Protein AF-A0A0F7CIH6-F1 (afdb_monomer_lite)

Radius of gyration: 28.51 Å; chains: 1; bounding box: 77×20×75 Å

Foldseek 3Di:
DPDDPPQDWPPWDWDADPVRWIWIWTDGRPDTDIDTDPPPPDPVRVVVVVVVVVVVCCVVCPPPPPPPPPPPPDDD

Sequence (76 aa):
MCKGPDEKITNFQISYNELGQKVSRYNYGEYKVTATALNQPSEEAIKAANRVYNELFYKFNPQPRHYNNDLDGGRS

Organism: NCBI:txid1333534

pLDDT: mean 70.16, std 16.82, range [39.69, 92.94]

Structure (mmCIF, N/CA/C/O backbone):
data_AF-A0A0F7CIH6-F1
#
_entry.id   AF-A0A0F7CIH6-F1
#
loop_
_atom_site.group_PDB
_atom_site.id
_atom_site.type_symbol
_atom_site.label_atom_id
_atom_site.label_alt_id
_atom_site.label_comp_id
_atom_site.label_asym_id
_atom_site.label_entity_id
_atom_site.label_seq_id
_atom_site.pdbx_PDB_ins_code
_atom_site.Cartn_x
_atom_site.Cartn_y
_atom_site.Cartn_z
_atom_site.occupancy
_atom_site.B_iso_or_equiv
_atom_site.auth_seq_id
_atom_site.auth_comp_id
_atom_site.auth_asym_id
_atom_site.auth_atom_id
_atom_site.pdbx_PDB_model_num
ATOM 1 N N . MET A 1 1 ? 30.207 5.192 -11.972 1.00 39.69 1 MET A N 1
ATOM 2 C CA . MET A 1 1 ? 29.587 6.397 -12.565 1.00 39.69 1 MET A CA 1
ATOM 3 C C . MET A 1 1 ? 28.217 6.569 -11.927 1.00 39.69 1 MET A C 1
ATOM 5 O O . MET A 1 1 ? 27.316 5.818 -12.269 1.00 39.69 1 MET A O 1
ATOM 9 N N . CYS A 1 2 ? 28.069 7.471 -10.957 1.00 45.91 2 CYS A N 1
ATOM 10 C CA . CYS A 1 2 ? 26.751 7.832 -10.428 1.00 45.91 2 CYS A CA 1
ATOM 11 C C . CYS A 1 2 ? 26.190 8.929 -11.340 1.00 45.91 2 CYS A C 1
ATOM 13 O O . CYS A 1 2 ? 26.811 9.984 -11.459 1.00 45.91 2 CYS A O 1
ATOM 15 N N . LYS A 1 3 ? 25.103 8.646 -12.067 1.00 51.75 3 LYS A N 1
ATOM 16 C CA . LYS A 1 3 ? 24.479 9.609 -12.984 1.00 51.75 3 LYS A CA 1
ATOM 17 C C . LYS A 1 3 ? 23.794 10.727 -12.184 1.00 51.75 3 LYS A C 1
ATOM 19 O O . LYS A 1 3 ? 23.201 10.459 -11.143 1.00 51.75 3 LYS A O 1
ATOM 24 N N . GLY A 1 4 ? 23.961 11.970 -12.645 1.00 50.91 4 GLY A N 1
ATOM 25 C CA . GLY A 1 4 ? 23.442 13.186 -12.006 1.00 50.91 4 GLY A CA 1
ATOM 26 C C . GLY A 1 4 ? 21.908 13.309 -12.052 1.00 50.91 4 GLY A C 1
ATOM 27 O O . GLY A 1 4 ? 21.254 12.513 -12.723 1.00 50.91 4 GLY A O 1
ATOM 28 N N . PRO A 1 5 ? 21.330 14.307 -11.358 1.00 58.59 5 PRO A N 1
ATOM 29 C CA . PRO A 1 5 ? 19.902 14.397 -11.014 1.00 58.59 5 PRO A CA 1
ATOM 30 C C . PRO A 1 5 ? 18.946 14.744 -12.178 1.00 58.59 5 PRO A C 1
ATOM 32 O O . PRO A 1 5 ? 17.785 15.062 -11.936 1.00 58.59 5 PRO A O 1
ATOM 35 N N . ASP A 1 6 ? 19.395 14.652 -13.432 1.00 58.53 6 ASP A N 1
ATOM 36 C CA . ASP A 1 6 ? 18.641 15.094 -14.616 1.00 58.53 6 ASP A CA 1
ATOM 37 C C . ASP A 1 6 ? 17.904 13.958 -15.347 1.00 58.53 6 ASP A C 1
ATOM 39 O O . ASP A 1 6 ? 17.398 14.145 -16.460 1.00 58.53 6 ASP A O 1
ATOM 43 N N . GLU A 1 7 ? 17.822 12.760 -14.760 1.00 65.56 7 GLU A N 1
ATOM 44 C CA . GLU A 1 7 ? 17.017 11.679 -15.333 1.00 65.56 7 GLU A CA 1
ATOM 45 C C . GLU A 1 7 ? 15.526 12.028 -15.216 1.00 65.56 7 GLU A C 1
ATOM 47 O O . GLU A 1 7 ? 14.881 11.891 -14.176 1.00 65.56 7 GLU A O 1
ATOM 52 N N . LYS A 1 8 ? 14.979 12.539 -16.326 1.00 76.00 8 LYS A N 1
ATOM 53 C CA . LYS A 1 8 ? 13.582 12.957 -16.430 1.00 76.00 8 LYS A CA 1
ATOM 54 C C . LYS A 1 8 ? 12.652 11.778 -16.171 1.00 76.00 8 LYS A C 1
ATOM 56 O O . LYS A 1 8 ? 12.678 10.778 -16.891 1.00 76.00 8 LYS A O 1
ATOM 61 N N . ILE A 1 9 ? 11.762 11.955 -15.200 1.00 80.88 9 ILE A N 1
ATOM 62 C CA . ILE A 1 9 ? 10.610 11.079 -15.020 1.00 80.88 9 ILE A CA 1
ATOM 63 C C . ILE A 1 9 ? 9.669 11.289 -16.206 1.00 80.88 9 ILE A C 1
ATOM 65 O O . ILE A 1 9 ? 9.220 12.404 -16.471 1.00 80.88 9 ILE A O 1
ATOM 69 N N . THR A 1 10 ? 9.359 10.212 -16.919 1.00 85.44 10 THR A N 1
ATOM 70 C CA . THR A 1 10 ? 8.401 10.232 -18.032 1.00 85.44 10 THR A CA 1
ATOM 71 C C . THR A 1 10 ? 7.357 9.138 -17.853 1.00 85.44 10 THR A C 1
ATOM 73 O O . THR A 1 10 ? 7.554 8.197 -17.085 1.00 85.44 10 THR A O 1
ATOM 76 N N . ASN A 1 11 ? 6.221 9.264 -18.546 1.00 87.81 11 ASN A N 1
ATOM 77 C CA . ASN A 1 11 ? 5.126 8.285 -18.510 1.00 87.81 11 ASN A CA 1
ATOM 78 C C . ASN A 1 11 ? 4.625 7.968 -17.093 1.00 87.81 11 ASN A C 1
ATOM 80 O O . ASN A 1 11 ? 4.356 6.814 -16.761 1.00 87.81 11 ASN A O 1
ATOM 84 N N . PHE A 1 12 ? 4.517 8.998 -16.254 1.00 90.00 12 PHE A N 1
ATOM 85 C CA . PHE A 1 12 ? 4.011 8.852 -14.899 1.00 90.00 12 PHE A CA 1
ATOM 86 C C . PHE A 1 12 ? 2.515 8.512 -14.910 1.00 90.00 12 PHE A C 1
ATOM 88 O O . PHE A 1 12 ? 1.704 9.243 -15.478 1.00 90.00 12 PHE A O 1
ATOM 95 N N . GLN A 1 13 ? 2.153 7.408 -14.264 1.00 91.25 13 GLN A N 1
ATOM 96 C CA . GLN A 1 13 ? 0.781 6.933 -14.122 1.00 91.25 13 GLN A CA 1
ATOM 97 C C . GLN A 1 13 ? 0.516 6.529 -12.675 1.00 91.25 13 GLN A C 1
ATOM 99 O O . GLN A 1 13 ? 1.317 5.825 -12.058 1.00 91.25 13 GLN A O 1
ATOM 104 N N . ILE A 1 14 ? -0.639 6.936 -12.151 1.00 92.25 14 ILE A N 1
ATOM 105 C CA . ILE A 1 14 ? -1.145 6.500 -10.848 1.00 92.25 14 ILE A CA 1
ATOM 106 C C . ILE A 1 14 ? -2.322 5.557 -11.085 1.00 92.25 14 ILE A C 1
ATOM 108 O O . ILE A 1 14 ? -3.214 5.850 -11.875 1.00 92.25 14 ILE A O 1
ATOM 112 N N . SER A 1 15 ? -2.331 4.436 -10.372 1.00 92.94 15 SER A N 1
ATOM 113 C CA . SER A 1 15 ? -3.443 3.485 -10.317 1.00 92.94 15 SER A CA 1
ATOM 114 C C . SER A 1 15 ? -3.625 2.970 -8.889 1.00 92.94 15 SER A C 1
ATOM 116 O O . SER A 1 15 ? -2.807 3.268 -8.018 1.00 92.94 15 SER A O 1
ATOM 118 N N . TYR A 1 16 ? -4.683 2.202 -8.650 1.00 87.94 16 TYR A N 1
ATOM 119 C CA . TYR A 1 16 ? -4.920 1.517 -7.382 1.00 87.94 16 TYR A CA 1
ATOM 120 C C . TYR A 1 16 ? -5.034 0.016 -7.639 1.00 87.94 16 TYR A C 1
ATOM 122 O O . TYR A 1 16 ? -5.625 -0.384 -8.642 1.00 87.94 16 TYR A O 1
ATOM 130 N N . ASN A 1 17 ? -4.429 -0.806 -6.781 1.00 87.56 17 ASN A N 1
ATOM 131 C CA . ASN A 1 17 ? -4.582 -2.260 -6.862 1.00 87.56 17 ASN A CA 1
ATOM 132 C C . ASN A 1 17 ? -5.865 -2.729 -6.151 1.00 87.56 17 ASN A C 1
ATOM 134 O O . ASN A 1 17 ? -6.582 -1.933 -5.548 1.00 87.56 17 ASN A O 1
ATOM 138 N N . GLU A 1 18 ? -6.135 -4.033 -6.198 1.00 85.31 18 GLU A N 1
ATOM 139 C CA . GLU A 1 18 ? -7.318 -4.656 -5.581 1.00 85.31 18 GLU A CA 1
ATOM 140 C C . GLU A 1 18 ? -7.391 -4.460 -4.056 1.00 85.31 18 GLU A C 1
ATOM 142 O O . GLU A 1 18 ? -8.472 -4.476 -3.479 1.00 85.31 18 GLU A O 1
ATOM 147 N N . LEU A 1 19 ? -6.251 -4.207 -3.405 1.00 82.62 19 LEU A N 1
ATOM 148 C CA . LEU A 1 19 ? -6.156 -3.896 -1.975 1.00 82.62 19 LEU A CA 1
ATOM 149 C C . LEU A 1 19 ? -6.343 -2.395 -1.679 1.00 82.62 19 LEU A C 1
ATOM 151 O O . LEU A 1 19 ? -6.117 -1.954 -0.553 1.00 82.62 19 LEU A O 1
ATOM 155 N N . GLY A 1 20 ? -6.686 -1.585 -2.686 1.00 81.06 20 GLY A N 1
ATOM 156 C CA . GLY A 1 20 ? -6.835 -0.133 -2.561 1.00 81.06 20 GLY A CA 1
ATOM 157 C C . GLY A 1 20 ? -5.514 0.622 -2.372 1.00 81.06 20 GLY A C 1
ATOM 158 O O . GLY A 1 20 ? -5.517 1.795 -2.000 1.00 81.06 20 GLY A O 1
ATOM 159 N N . GLN A 1 21 ? -4.369 -0.017 -2.616 1.00 84.62 21 GLN A N 1
ATOM 160 C CA . GLN A 1 21 ? -3.053 0.603 -2.471 1.00 84.62 21 GLN A CA 1
ATOM 161 C C . GLN A 1 21 ? -2.704 1.429 -3.707 1.00 84.62 21 GLN A C 1
ATOM 163 O O . GLN A 1 21 ? -2.922 0.992 -4.839 1.00 84.62 21 GLN A O 1
ATOM 168 N N . LYS A 1 22 ? -2.108 2.608 -3.500 1.00 87.12 22 LYS A N 1
ATOM 169 C CA . LYS A 1 22 ? -1.653 3.476 -4.592 1.00 87.12 22 LYS A CA 1
ATOM 170 C C . LYS A 1 22 ? -0.432 2.861 -5.278 1.00 87.12 22 LYS A C 1
ATOM 172 O O . LYS A 1 22 ? 0.588 2.626 -4.635 1.00 87.12 22 LYS A O 1
ATOM 177 N N . VAL A 1 23 ? -0.511 2.679 -6.589 1.00 91.19 23 VAL A N 1
ATOM 178 C CA . VAL A 1 23 ? 0.571 2.191 -7.449 1.00 91.19 23 VAL A CA 1
ATOM 179 C C . VAL A 1 23 ? 0.983 3.303 -8.409 1.00 91.19 23 VAL A C 1
ATOM 181 O O . VAL A 1 23 ? 0.178 3.747 -9.228 1.00 91.19 23 VAL A O 1
ATOM 184 N N . SER A 1 24 ? 2.238 3.733 -8.327 1.00 92.50 24 SER A N 1
ATOM 185 C CA . SER A 1 24 ? 2.850 4.709 -9.232 1.00 92.50 24 SER A CA 1
ATOM 186 C C . SER A 1 24 ? 3.767 3.986 -10.215 1.00 92.50 24 SER A C 1
ATOM 188 O O . SER A 1 24 ? 4.674 3.265 -9.801 1.00 92.50 24 SER A O 1
ATOM 190 N N . ARG A 1 25 ? 3.556 4.185 -11.515 1.00 92.94 25 ARG A N 1
ATOM 191 C CA . ARG A 1 25 ? 4.414 3.659 -12.584 1.00 92.94 25 ARG A CA 1
ATOM 192 C C . ARG A 1 25 ? 5.050 4.813 -13.330 1.00 92.94 25 ARG A C 1
ATOM 194 O O . ARG A 1 25 ? 4.362 5.782 -13.631 1.00 92.94 25 ARG A O 1
ATOM 201 N N . TYR A 1 26 ? 6.341 4.723 -13.609 1.00 91.50 26 TYR A N 1
ATOM 202 C CA . TYR A 1 26 ? 7.049 5.741 -14.374 1.00 91.50 26 TYR A CA 1
ATOM 203 C C . TYR A 1 26 ? 8.331 5.195 -14.984 1.00 91.50 26 TYR A C 1
ATOM 205 O O . TYR A 1 26 ? 8.866 4.180 -14.542 1.00 91.50 26 TYR A O 1
ATOM 213 N N . ASN A 1 27 ? 8.837 5.896 -15.988 1.00 90.62 27 ASN A N 1
ATOM 214 C CA . ASN A 1 27 ? 10.158 5.649 -16.535 1.00 90.62 27 ASN A CA 1
ATOM 215 C C . ASN A 1 27 ? 11.167 6.595 -15.881 1.00 90.62 27 ASN A C 1
ATOM 217 O O . ASN A 1 27 ? 10.896 7.791 -15.756 1.00 90.62 27 ASN A O 1
ATOM 221 N N . TYR A 1 28 ? 12.321 6.059 -15.500 1.00 87.00 28 TYR A N 1
ATOM 222 C CA . TYR A 1 28 ? 13.468 6.800 -14.981 1.00 87.00 28 TYR A CA 1
ATOM 223 C C . TYR A 1 28 ? 14.693 6.405 -15.807 1.00 87.00 28 TYR A C 1
ATOM 225 O O . TYR A 1 28 ? 15.182 5.279 -15.697 1.00 87.00 28 TYR A O 1
ATOM 233 N N . GLY A 1 29 ? 15.104 7.278 -16.730 1.00 85.94 29 GLY A N 1
ATOM 234 C CA . GLY A 1 29 ? 16.081 6.918 -17.758 1.00 85.94 29 GLY A CA 1
ATOM 235 C C . GLY A 1 29 ? 15.596 5.731 -18.604 1.00 85.94 29 GLY A C 1
ATOM 236 O O . GLY A 1 29 ? 14.520 5.783 -19.200 1.00 85.94 29 GLY A O 1
ATOM 237 N N . GLU A 1 30 ? 16.379 4.652 -18.635 1.00 86.75 30 GLU A N 1
ATOM 238 C CA . GLU A 1 30 ? 16.053 3.398 -19.340 1.00 86.75 30 GLU A CA 1
ATOM 239 C C . GLU A 1 30 ? 15.235 2.412 -18.482 1.00 86.75 30 GLU A C 1
ATOM 241 O O . GLU A 1 30 ? 14.797 1.367 -18.966 1.00 86.75 30 GLU A O 1
ATOM 246 N N . TYR A 1 31 ? 15.000 2.734 -17.207 1.00 85.19 31 TYR A N 1
ATOM 247 C CA . TYR A 1 31 ? 14.327 1.849 -16.263 1.00 85.19 31 TYR A CA 1
ATOM 248 C C . TYR A 1 31 ? 12.822 2.101 -16.220 1.00 85.19 31 TYR A C 1
ATOM 250 O O . TYR A 1 31 ? 12.364 3.242 -16.139 1.00 85.19 31 TYR A O 1
ATOM 258 N N . LYS A 1 32 ? 12.045 1.014 -16.187 1.00 90.31 32 LYS A N 1
ATOM 259 C CA . LYS A 1 32 ? 10.614 1.041 -15.858 1.00 90.31 32 LYS A CA 1
ATOM 260 C C . LYS A 1 32 ? 10.449 0.786 -14.365 1.00 90.31 32 LYS A C 1
ATOM 262 O O . LYS A 1 32 ? 10.749 -0.305 -13.889 1.00 90.31 32 LYS A O 1
ATOM 267 N N . VAL A 1 33 ? 9.957 1.777 -13.634 1.00 90.69 33 VAL A N 1
ATOM 268 C CA . VAL A 1 33 ? 9.771 1.716 -12.184 1.00 90.69 33 VAL A CA 1
ATOM 269 C C . VAL A 1 33 ? 8.294 1.525 -11.857 1.00 90.69 33 VAL A C 1
ATOM 271 O O . VAL A 1 33 ? 7.423 2.189 -12.417 1.00 90.69 33 VAL A O 1
ATOM 274 N N . THR A 1 34 ? 8.010 0.611 -10.928 1.00 91.62 34 THR A N 1
ATOM 275 C CA . THR A 1 34 ? 6.693 0.453 -10.300 1.00 91.62 34 THR A CA 1
ATOM 276 C C . THR A 1 34 ? 6.871 0.548 -8.792 1.00 91.62 34 THR A C 1
ATOM 278 O O . THR A 1 34 ? 7.610 -0.240 -8.210 1.00 91.62 34 THR A O 1
ATOM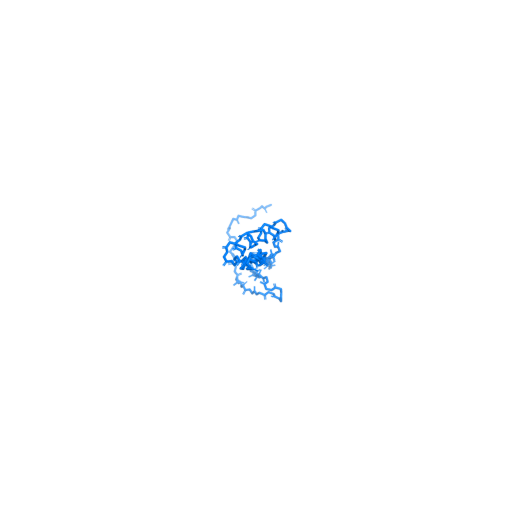 281 N N . ALA A 1 35 ? 6.201 1.511 -8.167 1.00 87.44 35 ALA A N 1
ATOM 282 C CA . ALA A 1 35 ? 6.212 1.718 -6.726 1.00 87.44 35 ALA A CA 1
ATOM 283 C C . ALA A 1 35 ? 4.797 1.554 -6.168 1.00 87.44 35 ALA A C 1
ATOM 285 O O . ALA A 1 35 ? 3.861 2.187 -6.657 1.00 87.44 35 ALA A O 1
ATOM 286 N N . THR A 1 36 ? 4.647 0.742 -5.124 1.00 89.06 36 THR A N 1
ATOM 287 C CA . THR A 1 36 ? 3.370 0.528 -4.432 1.00 89.06 36 THR A CA 1
ATOM 288 C C . THR A 1 36 ? 3.457 1.113 -3.031 1.00 89.06 36 THR A C 1
ATOM 290 O O . THR A 1 36 ? 4.343 0.754 -2.259 1.00 89.06 36 THR A O 1
ATOM 293 N N . ALA A 1 37 ? 2.536 2.011 -2.691 1.00 83.75 37 ALA A N 1
ATOM 294 C CA . ALA A 1 37 ? 2.396 2.520 -1.337 1.00 83.75 37 ALA A CA 1
ATOM 295 C C . ALA A 1 37 ? 1.667 1.477 -0.485 1.00 83.75 37 ALA A C 1
ATOM 297 O O . ALA A 1 37 ? 0.467 1.250 -0.649 1.00 83.75 37 ALA A O 1
ATOM 298 N N . LEU A 1 38 ? 2.396 0.834 0.424 1.00 78.19 38 LEU A N 1
ATOM 299 C CA . LEU A 1 38 ? 1.817 -0.110 1.370 1.00 78.19 38 LEU A CA 1
ATOM 300 C C . LEU A 1 38 ? 1.029 0.662 2.435 1.00 78.19 38 LEU A C 1
ATOM 302 O O . LEU A 1 38 ? 1.599 1.183 3.387 1.00 78.19 38 LEU A O 1
ATOM 306 N N . ASN A 1 39 ? -0.296 0.707 2.289 1.00 66.56 39 ASN A N 1
ATOM 307 C CA . ASN A 1 39 ? -1.213 1.133 3.352 1.00 66.56 39 ASN A CA 1
ATOM 308 C C . ASN A 1 39 ? -1.399 0.001 4.378 1.00 66.56 39 ASN A C 1
ATOM 310 O O . ASN A 1 39 ? -2.504 -0.484 4.597 1.00 66.56 39 ASN A O 1
ATOM 314 N N . GLN A 1 40 ? -0.303 -0.462 4.974 1.00 69.0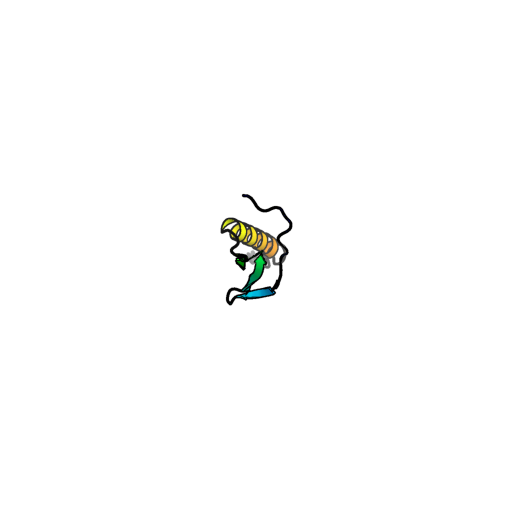6 40 GLN A N 1
ATOM 315 C CA . GLN A 1 40 ? -0.337 -1.369 6.118 1.00 69.06 40 GLN A CA 1
ATOM 316 C C . GLN A 1 40 ? 0.060 -0.557 7.353 1.00 69.06 40 GLN A C 1
ATOM 318 O O . GLN A 1 40 ? 1.253 -0.436 7.636 1.00 69.06 40 GLN A O 1
ATOM 323 N N . PRO A 1 41 ? -0.901 0.091 8.043 1.00 67.25 41 PRO A N 1
ATOM 324 C CA . PRO A 1 41 ? -0.599 0.730 9.316 1.00 67.25 41 PRO A CA 1
ATOM 325 C C . PRO A 1 41 ? -0.032 -0.325 10.270 1.00 67.25 41 PRO A C 1
ATOM 327 O O . PRO A 1 41 ? -0.504 -1.463 10.284 1.00 67.25 41 PRO A O 1
ATOM 330 N N . SER A 1 42 ? 0.991 0.042 11.044 1.00 72.38 42 SER A N 1
ATOM 331 C CA . SER A 1 42 ? 1.583 -0.882 12.013 1.00 72.38 42 SER A CA 1
ATOM 332 C C . SER A 1 42 ? 0.547 -1.306 13.060 1.00 72.38 42 SER A 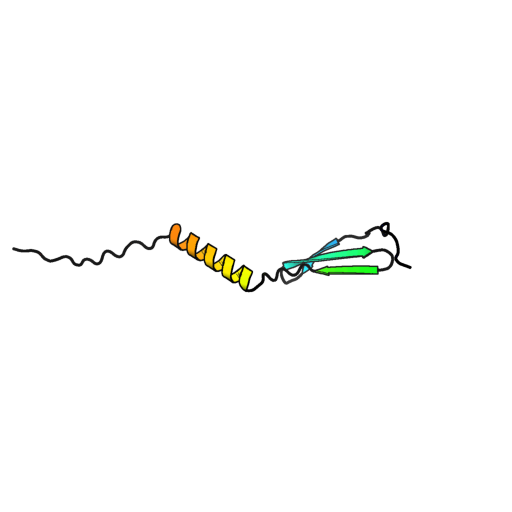C 1
ATOM 334 O O . SER A 1 42 ? -0.438 -0.595 13.296 1.00 72.38 42 SER A O 1
ATOM 336 N N . GLU A 1 43 ? 0.761 -2.447 13.716 1.00 74.44 43 GLU A N 1
ATOM 337 C CA . GLU A 1 43 ? -0.129 -2.900 14.793 1.00 74.44 43 GLU A CA 1
ATOM 338 C C . GLU A 1 43 ? -0.263 -1.840 15.895 1.00 74.44 43 GLU A C 1
ATOM 340 O O . GLU A 1 43 ? -1.350 -1.628 16.434 1.00 74.44 43 GLU A O 1
ATOM 345 N N . GLU A 1 44 ? 0.812 -1.102 16.181 1.00 75.31 44 GLU A N 1
ATOM 346 C CA . GLU A 1 44 ? 0.809 0.009 17.131 1.00 75.31 44 GLU A CA 1
ATOM 347 C C . GLU A 1 44 ? -0.072 1.165 16.654 1.00 75.31 44 GLU A C 1
ATOM 349 O O . GLU A 1 44 ? -0.828 1.720 17.453 1.00 75.31 44 GLU A O 1
ATOM 354 N N . ALA A 1 45 ? -0.018 1.509 15.363 1.00 71.69 45 ALA A N 1
ATOM 355 C CA . ALA A 1 45 ? -0.859 2.551 14.781 1.00 71.69 45 ALA A CA 1
ATOM 356 C C . ALA A 1 45 ? -2.346 2.163 14.828 1.00 71.69 45 ALA A C 1
ATOM 358 O O . ALA A 1 45 ? -3.188 2.985 15.195 1.00 71.69 45 ALA A O 1
ATOM 359 N N . ILE A 1 46 ? -2.670 0.896 14.547 1.00 74.31 46 ILE A N 1
ATOM 360 C CA . ILE A 1 46 ? -4.032 0.356 14.665 1.00 74.31 46 ILE A CA 1
ATOM 361 C C . ILE A 1 46 ? -4.492 0.378 16.131 1.00 74.31 46 ILE A C 1
ATOM 363 O O . ILE A 1 46 ? -5.599 0.825 16.434 1.00 74.31 46 ILE A O 1
ATOM 367 N N . LYS A 1 47 ? -3.643 -0.052 17.070 1.00 76.94 47 LYS A N 1
ATOM 368 C CA . LYS A 1 47 ? -3.953 -0.068 18.508 1.00 76.94 47 LYS A CA 1
ATOM 369 C C . LYS A 1 47 ? -4.166 1.340 19.067 1.00 76.94 47 LYS A C 1
ATOM 371 O O . LYS A 1 47 ? -5.090 1.547 19.854 1.00 76.94 47 LYS A O 1
ATOM 376 N N . ALA A 1 48 ? -3.347 2.306 18.654 1.00 74.06 48 ALA A N 1
ATOM 377 C CA . ALA A 1 48 ? -3.506 3.707 19.027 1.00 74.06 48 ALA A CA 1
ATOM 378 C C . ALA A 1 48 ? -4.816 4.289 18.474 1.00 74.06 48 ALA A C 1
ATOM 380 O O . ALA A 1 48 ? -5.565 4.914 19.225 1.00 74.06 48 ALA A O 1
ATOM 381 N N . ALA A 1 49 ? -5.142 4.020 17.205 1.00 67.19 49 ALA A N 1
ATOM 382 C CA . ALA A 1 49 ? -6.401 4.447 16.599 1.00 67.19 49 ALA A CA 1
ATOM 383 C C . ALA A 1 49 ? -7.621 3.842 17.314 1.00 67.19 49 ALA A C 1
ATOM 385 O O . ALA A 1 49 ? -8.558 4.567 17.642 1.00 67.19 49 ALA A O 1
ATOM 386 N N . ASN A 1 50 ? -7.584 2.546 17.639 1.00 70.25 50 ASN A N 1
ATOM 387 C CA . ASN A 1 50 ? -8.656 1.869 18.375 1.00 70.25 50 ASN A CA 1
ATOM 388 C C . ASN A 1 50 ? -8.822 2.411 19.801 1.00 70.25 50 ASN A C 1
ATOM 390 O O . ASN A 1 50 ? -9.945 2.540 20.287 1.00 70.25 50 ASN A O 1
ATOM 394 N N . ARG A 1 51 ? -7.723 2.770 20.475 1.00 72.56 51 ARG A N 1
ATOM 395 C CA . ARG A 1 51 ? -7.781 3.424 21.788 1.00 72.56 51 ARG A CA 1
ATOM 396 C C . ARG A 1 51 ? -8.486 4.778 21.702 1.00 72.56 51 ARG A C 1
ATOM 398 O O . ARG A 1 51 ? -9.412 5.019 22.469 1.00 72.56 51 ARG A O 1
ATOM 405 N N . VAL A 1 52 ? -8.085 5.623 20.752 1.00 70.69 52 VAL A N 1
ATOM 406 C CA . VAL A 1 52 ? -8.694 6.946 20.537 1.00 70.69 52 VAL A CA 1
ATOM 407 C C . VAL A 1 52 ? -10.165 6.816 20.139 1.00 70.69 52 VAL A C 1
ATOM 409 O O . VAL A 1 52 ? -11.006 7.541 20.665 1.00 70.69 52 VAL A O 1
ATOM 412 N N . TYR A 1 53 ? -10.497 5.867 19.260 1.00 64.62 53 TYR A N 1
ATOM 413 C CA . TYR A 1 53 ? -11.878 5.588 18.871 1.00 64.62 53 TYR A CA 1
ATOM 414 C C . TYR A 1 53 ? -12.739 5.231 20.085 1.00 64.62 53 TYR A C 1
ATOM 416 O O . TYR A 1 53 ? -13.791 5.832 20.269 1.00 64.62 53 TYR A O 1
ATOM 424 N N . ASN A 1 54 ? -12.275 4.327 20.954 1.00 64.81 54 ASN A N 1
ATOM 425 C CA . ASN A 1 54 ? -13.012 3.950 22.160 1.00 64.81 54 ASN A CA 1
ATOM 426 C C . ASN A 1 54 ? -13.151 5.125 23.141 1.00 64.81 54 ASN A C 1
ATOM 428 O O . ASN A 1 54 ? -14.248 5.379 23.632 1.00 64.81 54 ASN A O 1
ATOM 432 N N . GLU A 1 55 ? -12.080 5.880 23.401 1.00 64.69 55 GLU A N 1
ATOM 433 C CA . GLU A 1 55 ? -12.126 7.054 24.288 1.00 64.69 55 GLU A CA 1
ATOM 434 C C . GLU A 1 55 ? -13.132 8.112 23.794 1.00 64.69 55 GLU A C 1
ATOM 436 O O . GLU A 1 55 ? -13.883 8.680 24.590 1.00 64.69 55 GLU A O 1
ATOM 441 N N . LEU A 1 56 ? -13.204 8.342 22.480 1.00 60.34 56 LEU A N 1
ATOM 442 C CA . LEU A 1 56 ? -14.188 9.244 21.880 1.00 60.34 56 LEU A CA 1
ATOM 443 C C . LEU A 1 56 ? -15.599 8.639 21.882 1.00 60.34 56 LEU A C 1
ATOM 445 O O . LEU A 1 56 ? -16.554 9.327 22.237 1.00 60.34 56 LEU A O 1
ATOM 449 N N . PHE A 1 57 ? -15.750 7.357 21.550 1.00 57.12 57 PHE A N 1
ATOM 450 C CA . PHE A 1 57 ? -17.049 6.684 21.503 1.00 57.12 57 PHE A CA 1
ATOM 451 C C . PHE A 1 57 ? -17.735 6.674 22.878 1.00 57.12 57 PHE A C 1
ATOM 453 O O . PHE A 1 57 ? -18.909 7.026 22.975 1.00 57.12 57 PHE A O 1
ATOM 460 N N . TYR A 1 58 ? -17.002 6.388 23.961 1.00 53.41 58 TYR A N 1
ATOM 461 C CA . TYR A 1 58 ? -17.545 6.437 25.326 1.00 53.41 58 TYR A CA 1
ATOM 462 C C . TYR A 1 58 ? -17.842 7.859 25.820 1.00 53.41 58 TYR A C 1
ATOM 464 O O . TYR A 1 58 ? -18.726 8.044 26.65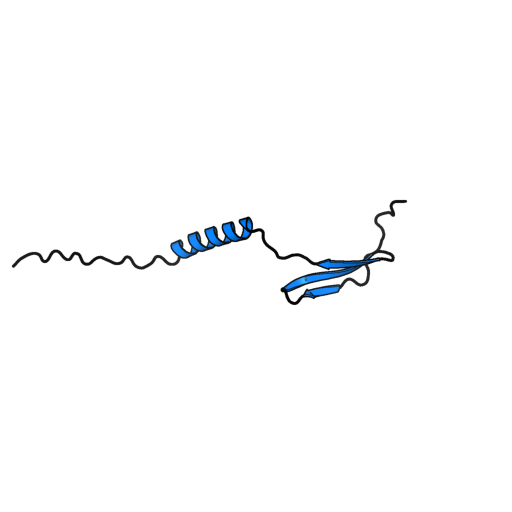6 1.00 53.41 58 TYR A O 1
ATOM 472 N N . LYS A 1 59 ? -17.142 8.876 25.303 1.00 54.25 59 LYS A N 1
ATOM 473 C CA . LYS A 1 59 ? -17.402 10.281 25.649 1.00 54.25 59 LYS A CA 1
ATOM 474 C C . LYS A 1 59 ? -18.671 10.821 24.985 1.00 54.25 59 LYS A C 1
ATOM 476 O O . LYS A 1 59 ? -19.357 11.647 25.581 1.00 54.25 59 LYS A O 1
ATOM 481 N N . PHE A 1 60 ? -18.970 10.369 23.768 1.00 50.66 60 PHE A N 1
ATOM 482 C CA . PHE A 1 60 ? -20.100 10.866 22.975 1.00 50.66 60 PHE A CA 1
ATOM 483 C C . PHE A 1 60 ? -21.330 9.953 22.984 1.00 50.66 60 PHE A C 1
ATOM 485 O O . PHE A 1 60 ? -22.403 10.402 22.592 1.00 50.66 60 PHE A O 1
ATOM 492 N N . ASN A 1 61 ? -21.211 8.716 23.474 1.00 44.09 61 ASN A N 1
ATOM 493 C CA . ASN A 1 61 ? -22.339 7.813 23.679 1.00 44.09 61 ASN A CA 1
ATOM 494 C C . ASN A 1 61 ? -22.301 7.207 25.096 1.00 44.09 61 ASN A C 1
ATOM 496 O O . ASN A 1 61 ? -22.040 6.009 25.253 1.00 44.09 61 ASN A O 1
ATOM 500 N N . PRO A 1 62 ? -22.493 8.022 26.155 1.00 55.41 62 PRO A N 1
ATOM 501 C CA . PRO A 1 62 ? -22.630 7.484 27.498 1.00 55.41 62 PRO A CA 1
ATOM 502 C C . PRO A 1 62 ? -23.841 6.552 27.509 1.00 55.41 62 PRO A C 1
ATOM 504 O O . PRO A 1 62 ? -24.949 6.970 27.172 1.00 55.41 62 PRO A O 1
ATOM 507 N N . GLN A 1 63 ? -23.642 5.286 27.889 1.00 63.09 63 GLN A N 1
ATOM 508 C CA . GLN A 1 63 ? -24.787 4.415 28.130 1.00 63.09 63 GLN A CA 1
ATOM 509 C C . GLN A 1 63 ? -25.678 5.091 29.181 1.00 63.09 63 GLN A C 1
ATOM 511 O O . GLN A 1 63 ? -25.144 5.611 30.172 1.00 63.09 63 GLN A O 1
ATOM 516 N N . PRO A 1 64 ? -27.007 5.146 28.977 1.00 57.09 64 PRO A N 1
ATOM 517 C CA . PRO A 1 64 ? -27.897 5.680 29.990 1.00 57.09 64 PRO A CA 1
ATOM 518 C C . PRO A 1 64 ? -27.623 4.916 31.282 1.00 57.09 64 PRO A C 1
ATOM 520 O O . PRO A 1 64 ? -27.605 3.685 31.286 1.00 57.09 64 PRO A O 1
ATOM 523 N N . ARG A 1 65 ? -27.332 5.651 32.365 1.00 53.25 65 ARG A N 1
ATOM 524 C CA . ARG A 1 65 ? -27.160 5.053 33.690 1.00 53.25 65 ARG A CA 1
ATOM 525 C C . ARG A 1 65 ? -28.383 4.180 33.931 1.00 53.25 65 ARG A C 1
ATOM 527 O O . ARG A 1 65 ? -29.493 4.703 34.013 1.00 53.25 65 ARG A O 1
ATOM 534 N N . HIS A 1 66 ? -28.185 2.870 34.026 1.00 50.28 66 HIS A N 1
ATOM 535 C CA . HIS A 1 66 ? -29.185 2.013 34.629 1.00 50.28 66 HIS A CA 1
ATOM 536 C C . HIS A 1 66 ? -29.337 2.511 36.067 1.00 50.28 66 HIS A C 1
ATOM 538 O O . HIS A 1 66 ? -28.470 2.287 36.909 1.00 50.28 66 HIS A O 1
ATOM 544 N N . TYR A 1 67 ? -30.394 3.283 36.321 1.00 42.84 67 TYR A N 1
ATOM 545 C CA . TYR A 1 67 ? -30.876 3.483 37.673 1.00 42.84 67 TYR A CA 1
ATOM 546 C C . TYR A 1 67 ? -31.318 2.103 38.146 1.00 42.84 67 TYR A C 1
ATOM 548 O O . TYR A 1 67 ? -32.331 1.576 37.684 1.00 42.84 67 TYR A O 1
ATOM 556 N N . ASN A 1 68 ? -30.523 1.496 39.025 1.00 43.28 68 ASN A N 1
ATOM 557 C CA . ASN A 1 68 ? -31.031 0.444 39.882 1.00 43.28 68 ASN A CA 1
ATO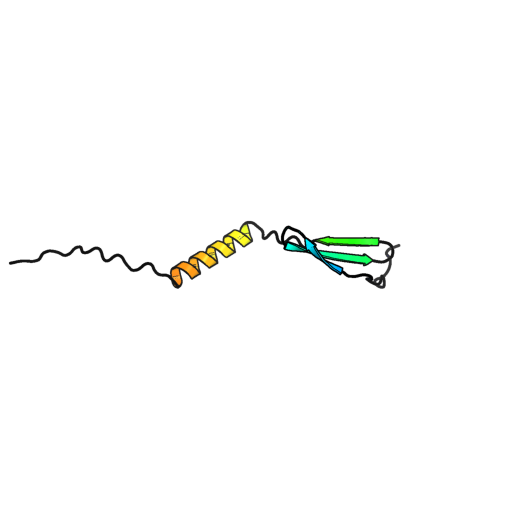M 558 C C . ASN A 1 68 ? -32.158 1.095 40.680 1.00 43.28 68 ASN A C 1
ATOM 560 O O . ASN A 1 68 ? -31.912 1.975 41.506 1.00 43.28 68 ASN A O 1
ATOM 564 N N . ASN A 1 69 ? -33.398 0.722 40.372 1.00 46.97 69 ASN A N 1
ATOM 565 C CA . ASN A 1 69 ? -34.528 0.993 41.243 1.00 46.9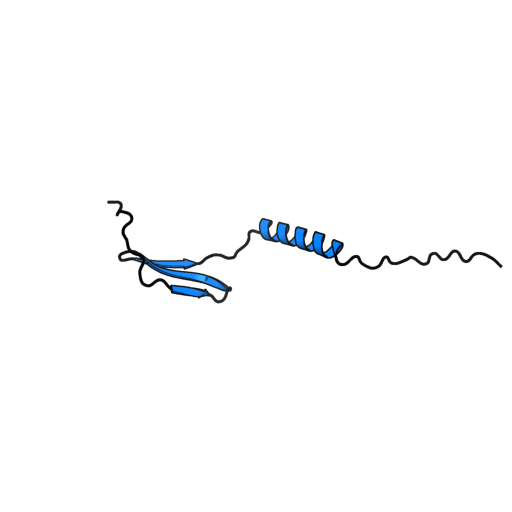7 69 ASN A CA 1
ATOM 566 C C . ASN A 1 69 ? -34.381 0.092 42.474 1.00 46.97 69 ASN A C 1
ATOM 568 O O . ASN A 1 69 ? -35.157 -0.841 42.660 1.00 46.97 69 ASN A O 1
ATOM 572 N N . ASP A 1 70 ? -33.404 0.399 43.324 1.00 51.16 70 ASP A N 1
ATOM 573 C CA . ASP A 1 70 ? -33.487 0.087 44.745 1.00 51.16 70 ASP A CA 1
ATOM 574 C C . ASP A 1 70 ? -34.478 1.099 45.339 1.00 51.16 70 ASP A C 1
ATOM 576 O O . ASP A 1 70 ? -34.121 2.027 46.063 1.00 51.16 70 ASP A O 1
ATOM 580 N N . LEU A 1 71 ? -35.748 0.976 44.939 1.00 50.75 71 LEU A N 1
ATOM 581 C CA . LEU A 1 71 ? -36.844 1.620 45.640 1.00 50.75 71 LEU A CA 1
ATOM 582 C C . LEU A 1 71 ? -37.066 0.814 46.913 1.00 50.75 71 LEU A C 1
ATOM 584 O O . LEU A 1 71 ? -37.826 -0.151 46.951 1.00 50.75 71 LEU A O 1
ATOM 588 N N . ASP A 1 72 ? -36.331 1.245 47.933 1.00 45.66 72 ASP A N 1
ATOM 589 C CA . ASP A 1 72 ? -36.763 1.297 49.321 1.00 45.66 72 ASP A CA 1
ATOM 590 C C . ASP A 1 72 ? -38.272 1.593 49.372 1.00 45.66 72 ASP A C 1
ATOM 592 O O . ASP A 1 72 ? -38.730 2.730 49.221 1.00 45.66 72 ASP A O 1
ATOM 596 N N . GLY A 1 73 ? -39.059 0.521 49.479 1.00 44.16 73 GLY A N 1
ATOM 597 C CA . GLY A 1 73 ? -40.495 0.557 49.707 1.00 44.16 73 GLY A CA 1
ATOM 598 C C . GLY A 1 73 ? -40.761 1.033 51.127 1.00 44.16 73 GLY A C 1
ATOM 599 O O . GLY A 1 73 ? -41.078 0.243 52.013 1.00 44.16 73 GLY A O 1
ATOM 600 N N . GLY A 1 74 ? -40.609 2.336 51.342 1.00 44.81 74 GLY A N 1
ATOM 601 C CA . GLY A 1 74 ? -40.960 2.998 52.585 1.00 44.81 74 GLY A CA 1
ATOM 602 C C . GLY A 1 74 ? -42.476 3.039 52.811 1.00 44.81 74 GLY A C 1
ATOM 603 O O . GLY A 1 74 ? -43.198 3.686 52.063 1.00 44.81 74 GLY A O 1
ATOM 604 N N . ARG A 1 75 ? -42.898 2.399 53.910 1.00 42.41 75 ARG A N 1
ATOM 605 C CA . ARG A 1 75 ? -44.002 2.739 54.840 1.00 42.41 75 ARG A CA 1
ATOM 606 C C . ARG A 1 75 ? -45.409 3.056 54.293 1.00 42.41 75 ARG A C 1
ATOM 608 O O . ARG A 1 75 ? -45.675 4.144 53.787 1.00 42.41 75 ARG A O 1
ATOM 615 N N . SER A 1 76 ? -46.368 2.219 54.694 1.00 45.56 76 SER A N 1
ATOM 616 C CA . SER A 1 76 ? -47.597 2.630 55.405 1.00 45.56 76 SER A CA 1
ATOM 617 C C . SER A 1 76 ? -48.015 1.524 56.365 1.00 45.56 76 SER A C 1
ATOM 619 O O . SER A 1 76 ? -47.904 0.347 55.959 1.00 45.56 76 SER A O 1
#

Secondary structure (DSSP, 8-state):
----TT--EEEEEEEE-TT--EEEEEEETTEEEEEE------HHHHHHHHHHHHHHHHHHSPPP------------